Protein AF-A0A812WHN7-F1 (afdb_monomer_lite)

InterPro domains:
  IPR002048 EF-hand domain [PF13499] (47-106)
  IPR002048 EF-hand domain [PS50222] (44-79)
  IPR002048 EF-hand domain [SM00054] (48-76)
  IPR011992 EF-hand domain pair [SSF47473] (5-106)
  IPR018247 EF-Hand 1, calcium-binding site [PS00018] (57-69)

Structure (mmCIF, N/CA/C/O backbone):
data_AF-A0A812WHN7-F1
#
_entry.id   AF-A0A812WHN7-F1
#
loop_
_atom_site.group_PDB
_atom_site.id
_atom_site.type_symbol
_atom_site.label_atom_id
_atom_site.label_alt_id
_atom_site.label_comp_id
_atom_site.label_asym_id
_atom_site.label_entity_id
_atom_site.label_seq_id
_atom_site.pdbx_PDB_ins_code
_atom_site.Cartn_x
_atom_site.Cartn_y
_atom_site.Cartn_z
_atom_site.occupancy
_atom_site.B_iso_or_equiv
_atom_site.auth_seq_id
_atom_site.auth_comp_id
_atom_site.auth_asym_id
_atom_site.auth_atom_id
_atom_site.pdbx_PDB_model_num
ATOM 1 N N . ASP A 1 1 ? 41.153 -0.478 -30.796 1.00 47.84 1 ASP A N 1
ATOM 2 C CA . ASP A 1 1 ? 39.717 -0.783 -30.908 1.00 47.84 1 ASP A CA 1
ATOM 3 C C . ASP A 1 1 ? 39.447 -2.124 -30.261 1.00 47.84 1 ASP A C 1
ATOM 5 O O . ASP A 1 1 ? 40.128 -3.086 -30.588 1.00 47.84 1 ASP A O 1
ATOM 9 N N . ILE A 1 2 ? 38.581 -2.162 -29.247 1.00 57.62 2 ILE A N 1
ATOM 10 C CA . ILE A 1 2 ? 38.176 -3.418 -28.604 1.00 57.62 2 ILE A CA 1
ATOM 11 C C . ILE A 1 2 ? 36.965 -3.913 -29.395 1.00 57.62 2 ILE A C 1
ATOM 13 O O . ILE A 1 2 ? 35.898 -3.306 -29.317 1.00 57.62 2 ILE A O 1
ATOM 17 N N . GLU A 1 3 ? 37.153 -4.955 -30.202 1.00 59.84 3 GLU A N 1
ATOM 18 C CA . GLU A 1 3 ? 36.057 -5.640 -30.886 1.00 59.84 3 GLU A CA 1
ATOM 19 C C . GLU A 1 3 ? 35.290 -6.474 -29.854 1.00 59.84 3 GLU A C 1
ATOM 21 O O . GLU A 1 3 ? 35.816 -7.438 -29.303 1.00 59.84 3 GLU A O 1
ATOM 26 N N . LEU A 1 4 ? 34.059 -6.056 -29.553 1.00 59.72 4 LEU A N 1
ATOM 27 C CA . LEU A 1 4 ? 33.122 -6.834 -28.745 1.00 59.72 4 LEU A CA 1
ATOM 28 C C . LEU A 1 4 ? 32.732 -8.083 -29.532 1.00 59.72 4 LEU A C 1
ATOM 30 O O . LEU A 1 4 ? 32.162 -7.979 -30.619 1.00 59.72 4 LEU A O 1
ATOM 34 N N . THR A 1 5 ? 33.041 -9.251 -28.981 1.00 74.06 5 THR A N 1
ATOM 35 C CA . THR A 1 5 ? 32.639 -10.524 -29.579 1.00 74.06 5 THR A CA 1
ATOM 36 C C . THR A 1 5 ? 31.140 -10.762 -29.375 1.00 74.06 5 THR A C 1
ATOM 38 O O . THR A 1 5 ? 30.519 -10.183 -28.479 1.00 74.06 5 THR A O 1
ATOM 41 N N . GLU A 1 6 ? 30.527 -11.614 -30.201 1.00 65.25 6 GLU A N 1
ATOM 42 C CA . GLU A 1 6 ? 29.107 -11.974 -30.049 1.00 65.25 6 GLU A CA 1
ATOM 43 C C . GLU A 1 6 ? 28.817 -12.562 -28.655 1.00 65.25 6 GLU A C 1
ATOM 45 O O . GLU A 1 6 ? 27.780 -12.264 -28.063 1.00 65.25 6 GLU A O 1
ATOM 50 N N . ASP A 1 7 ? 29.774 -13.294 -28.080 1.00 67.81 7 ASP A N 1
ATOM 51 C CA . ASP A 1 7 ? 29.689 -13.848 -26.726 1.00 67.81 7 ASP A CA 1
ATOM 52 C C . ASP A 1 7 ? 29.746 -12.766 -25.636 1.00 67.81 7 ASP A C 1
ATOM 54 O O . ASP A 1 7 ? 29.023 -12.856 -24.635 1.00 67.81 7 ASP A O 1
ATOM 58 N N . ASP A 1 8 ? 30.535 -11.705 -25.838 1.00 70.06 8 ASP A N 1
ATOM 59 C CA . ASP A 1 8 ? 30.548 -10.541 -24.947 1.00 70.06 8 ASP A CA 1
ATOM 60 C C . ASP A 1 8 ? 29.226 -9.767 -25.030 1.00 70.06 8 ASP A C 1
ATOM 62 O O . ASP A 1 8 ? 28.707 -9.311 -24.009 1.00 70.06 8 ASP A O 1
ATOM 66 N N . PHE A 1 9 ? 28.638 -9.658 -26.227 1.00 64.12 9 PHE A N 1
ATOM 67 C CA . PHE A 1 9 ? 27.341 -9.013 -26.432 1.00 64.12 9 PHE A CA 1
ATOM 68 C C . PHE A 1 9 ? 26.196 -9.815 -25.807 1.00 64.12 9 PHE A C 1
ATOM 70 O O . PHE A 1 9 ? 25.343 -9.235 -25.139 1.00 64.12 9 PHE A O 1
ATOM 77 N N . VAL A 1 10 ? 26.185 -11.140 -25.965 1.00 64.25 10 VAL A N 1
ATOM 78 C CA . VAL A 1 10 ? 25.175 -12.023 -25.364 1.00 64.25 10 VAL A CA 1
ATOM 79 C C . VAL A 1 10 ? 25.325 -12.065 -23.847 1.00 64.25 10 VAL A C 1
ATOM 81 O O . VAL A 1 10 ? 24.325 -11.993 -23.135 1.00 64.25 10 VAL A O 1
ATOM 84 N N . SER A 1 11 ? 26.553 -12.102 -23.326 1.00 64.94 11 SER A N 1
ATOM 85 C CA . SER A 1 11 ? 26.800 -12.022 -21.882 1.00 64.94 11 SER A CA 1
ATOM 86 C C . SER A 1 11 ? 26.389 -10.667 -21.314 1.00 64.94 11 SER A C 1
ATOM 88 O O . SER A 1 11 ? 25.788 -10.612 -20.245 1.00 64.94 11 SER A O 1
ATOM 90 N N . TRP A 1 12 ? 26.635 -9.574 -22.037 1.00 64.94 12 TRP A N 1
ATOM 91 C CA . TRP A 1 12 ? 26.154 -8.240 -21.683 1.00 64.94 12 TRP A CA 1
ATOM 92 C C . TRP A 1 12 ? 24.625 -8.142 -21.738 1.00 64.94 12 TRP A C 1
ATOM 94 O O . TRP A 1 12 ? 24.018 -7.636 -20.798 1.00 64.94 12 TRP A O 1
ATOM 104 N N . TYR A 1 13 ? 23.993 -8.662 -22.791 1.00 58.25 13 TYR A N 1
ATOM 105 C CA . TYR A 1 13 ? 22.542 -8.665 -22.983 1.00 58.25 13 TYR A CA 1
ATOM 106 C C . TYR A 1 13 ? 21.847 -9.495 -21.900 1.00 58.25 13 TYR A C 1
ATOM 108 O O . TYR A 1 13 ? 20.909 -9.015 -21.266 1.00 58.25 13 TYR A O 1
ATOM 116 N N . ASN A 1 14 ? 22.378 -10.679 -21.592 1.00 58.03 14 ASN A N 1
ATOM 117 C CA . ASN A 1 14 ? 21.896 -11.526 -20.507 1.00 58.03 14 ASN A CA 1
ATOM 118 C C . ASN A 1 14 ? 22.182 -10.918 -19.125 1.00 58.03 14 ASN A C 1
ATOM 120 O O . ASN A 1 14 ? 21.336 -11.018 -18.252 1.00 58.03 14 ASN A O 1
ATOM 124 N N . ASN A 1 15 ? 23.298 -10.221 -18.893 1.00 60.94 15 ASN A N 1
ATOM 125 C CA . ASN A 1 15 ? 23.496 -9.498 -17.623 1.00 60.94 15 ASN A CA 1
ATOM 126 C C . ASN A 1 15 ? 22.590 -8.262 -17.495 1.00 60.94 15 ASN A C 1
ATOM 128 O O . ASN A 1 15 ? 22.225 -7.877 -16.386 1.00 60.94 15 ASN A O 1
ATOM 132 N N . LYS A 1 16 ? 22.227 -7.620 -18.612 1.00 56.34 16 LYS A N 1
ATOM 133 C CA . LYS A 1 16 ? 21.375 -6.422 -18.637 1.00 56.34 16 LYS A CA 1
ATOM 134 C C . LYS A 1 16 ? 19.886 -6.740 -18.542 1.00 56.34 16 LYS A C 1
ATOM 136 O O . LYS A 1 16 ? 19.166 -5.970 -17.918 1.00 56.34 16 LYS A O 1
ATOM 141 N N . GLN A 1 17 ? 19.423 -7.847 -19.124 1.00 44.38 17 GLN A N 1
ATOM 142 C CA . GLN A 1 17 ? 18.007 -8.240 -19.107 1.00 44.38 17 GLN A CA 1
ATOM 143 C C . GLN A 1 17 ? 17.486 -8.659 -17.726 1.00 44.38 17 GLN A C 1
ATOM 145 O O . GLN A 1 17 ? 16.277 -8.672 -17.516 1.00 44.38 17 GLN A O 1
ATOM 150 N N . TRP A 1 18 ? 18.378 -8.972 -16.784 1.00 52.81 18 TRP A N 1
ATOM 151 C CA . TRP A 1 18 ? 18.027 -9.461 -15.447 1.00 52.81 18 TRP A CA 1
ATOM 152 C C . TRP A 1 18 ? 18.168 -8.390 -14.366 1.00 52.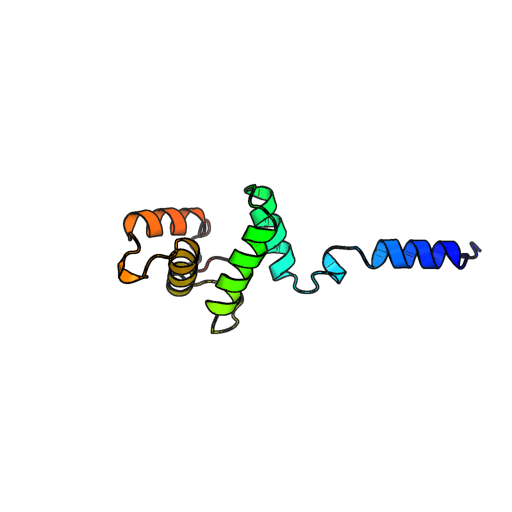81 18 TRP A C 1
ATOM 154 O O . TRP A 1 18 ? 18.116 -8.704 -13.175 1.00 52.81 18 TRP A O 1
ATOM 164 N N . SER A 1 19 ? 18.354 -7.120 -14.741 1.00 56.81 19 SER A N 1
ATOM 165 C CA . SER A 1 19 ? 18.217 -6.064 -13.750 1.00 56.81 19 SER A CA 1
ATOM 166 C C . SER A 1 19 ? 16.750 -5.996 -13.320 1.00 56.81 19 SER A C 1
ATOM 168 O O . SER A 1 19 ? 15.830 -6.054 -14.137 1.00 56.81 19 SER A O 1
ATOM 170 N N . GLU A 1 20 ? 16.529 -5.873 -12.012 1.00 52.75 20 GLU A N 1
ATOM 171 C CA . GLU A 1 20 ? 15.212 -5.657 -11.400 1.00 52.75 20 GLU A CA 1
ATOM 172 C C . GLU A 1 20 ? 14.428 -4.536 -12.117 1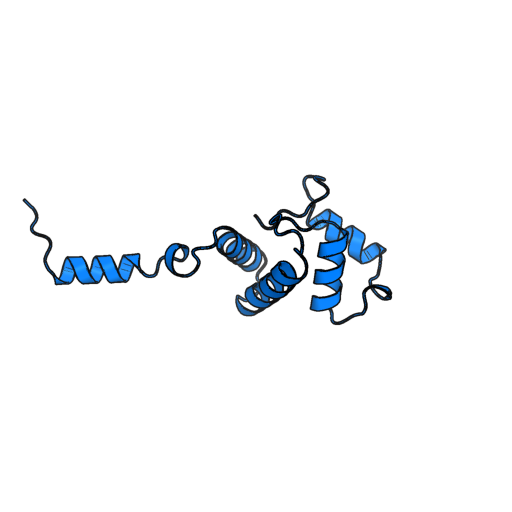.00 52.75 20 GLU A C 1
ATOM 174 O O . GLU A 1 20 ? 13.209 -4.573 -12.173 1.00 52.75 20 GLU A O 1
ATOM 179 N N . GLU A 1 21 ? 15.124 -3.585 -12.745 1.00 50.78 21 GLU A N 1
ATOM 180 C CA . GLU A 1 21 ? 14.550 -2.496 -13.541 1.00 50.78 21 GLU A CA 1
ATOM 181 C C . GLU A 1 21 ? 13.915 -2.918 -14.873 1.00 50.78 21 GLU A C 1
ATOM 183 O O . GLU A 1 21 ? 13.012 -2.229 -15.337 1.00 50.78 21 GLU A O 1
ATOM 188 N N . ILE A 1 22 ? 14.356 -4.019 -15.492 1.00 58.22 22 ILE A N 1
ATOM 189 C CA . ILE A 1 22 ? 13.746 -4.549 -16.724 1.00 58.22 22 ILE A CA 1
ATOM 190 C C . ILE A 1 22 ? 12.616 -5.533 -16.402 1.00 58.22 22 ILE A C 1
ATOM 192 O O . ILE A 1 22 ? 11.583 -5.511 -17.068 1.00 58.22 22 ILE A O 1
ATOM 196 N N . MET A 1 23 ? 12.779 -6.372 -15.373 1.00 62.06 23 MET A N 1
ATOM 197 C CA . MET A 1 23 ? 11.722 -7.296 -14.930 1.00 62.06 23 MET A CA 1
ATOM 198 C C . MET A 1 23 ? 10.566 -6.585 -14.222 1.00 62.06 23 MET A C 1
ATOM 200 O O . MET A 1 23 ? 9.429 -7.043 -14.292 1.00 62.06 23 MET A O 1
ATOM 204 N N . VAL A 1 24 ? 10.861 -5.474 -13.550 1.00 66.06 24 VAL A N 1
ATOM 205 C CA . VAL A 1 24 ? 9.900 -4.661 -12.809 1.00 66.06 24 VAL A CA 1
ATOM 206 C C . VAL A 1 24 ? 9.993 -3.228 -13.346 1.00 66.06 24 VAL A C 1
ATOM 208 O O . VAL A 1 24 ? 10.624 -2.365 -12.728 1.00 66.06 24 VAL A O 1
ATOM 211 N N . PRO A 1 25 ? 9.426 -2.963 -14.540 1.00 64.56 25 PRO A N 1
ATOM 212 C CA . PRO A 1 25 ? 9.529 -1.652 -15.181 1.00 64.56 25 PRO A CA 1
ATOM 213 C C . PRO A 1 25 ? 8.906 -0.563 -14.310 1.00 64.56 25 PRO A C 1
ATOM 215 O O . PRO A 1 25 ? 9.437 0.546 -14.238 1.00 64.56 25 PRO A O 1
ATOM 218 N N . ASP A 1 26 ? 7.851 -0.923 -13.582 1.00 65.81 26 ASP A N 1
ATOM 219 C CA . ASP A 1 26 ? 7.188 -0.089 -12.597 1.00 65.81 26 ASP A CA 1
ATOM 220 C C . ASP A 1 26 ? 8.158 0.309 -11.456 1.00 65.81 26 ASP A C 1
ATOM 222 O O . ASP A 1 26 ? 8.566 -0.533 -10.644 1.00 65.81 26 ASP A O 1
ATOM 226 N N . PRO A 1 27 ? 8.572 1.589 -11.380 1.00 67.38 27 PRO A N 1
ATOM 227 C CA . PRO A 1 27 ? 9.437 2.080 -10.312 1.00 67.38 27 PRO A CA 1
ATOM 228 C C . PRO A 1 27 ? 8.803 1.926 -8.926 1.00 67.38 27 PRO A C 1
ATOM 230 O O . PRO A 1 27 ? 9.534 1.814 -7.942 1.00 67.38 27 PRO A O 1
ATOM 233 N N . GLN A 1 28 ? 7.472 1.908 -8.855 1.00 65.81 28 GLN A N 1
ATOM 234 C CA . GLN A 1 28 ? 6.702 1.805 -7.621 1.00 65.81 28 GLN A CA 1
ATOM 235 C C . GLN A 1 28 ? 6.796 0.388 -7.054 1.00 65.81 28 GLN A C 1
ATOM 237 O O . GLN A 1 28 ? 7.176 0.185 -5.901 1.00 65.81 28 GLN A O 1
ATOM 242 N N . GLU A 1 29 ? 6.610 -0.620 -7.908 1.00 68.94 29 GLU A N 1
ATOM 243 C CA . GLU A 1 29 ? 6.786 -2.022 -7.529 1.00 68.94 29 GLU A CA 1
ATOM 244 C C . GLU A 1 29 ? 8.221 -2.330 -7.067 1.00 68.94 29 GLU A C 1
ATOM 246 O O . GLU A 1 29 ? 8.422 -3.112 -6.134 1.00 68.94 29 GLU A O 1
ATOM 251 N N . ARG A 1 30 ? 9.235 -1.683 -7.656 1.00 72.44 30 ARG A N 1
ATOM 252 C CA . ARG A 1 30 ? 10.629 -1.815 -7.196 1.00 72.44 30 ARG A CA 1
ATOM 253 C C . ARG A 1 30 ? 10.835 -1.285 -5.781 1.00 72.44 30 ARG A C 1
ATOM 255 O O . ARG A 1 30 ? 11.574 -1.889 -5.003 1.00 72.44 30 ARG A O 1
ATOM 262 N N . LYS A 1 31 ? 10.206 -0.164 -5.435 1.00 67.88 31 LYS A N 1
ATOM 263 C CA . LYS A 1 31 ? 10.314 0.427 -4.096 1.00 67.88 31 LYS A CA 1
ATOM 264 C C . LYS A 1 31 ? 9.559 -0.390 -3.057 1.00 67.88 31 LYS A C 1
ATOM 266 O O . LYS A 1 31 ? 10.148 -0.718 -2.031 1.00 67.88 31 LYS A O 1
ATOM 271 N N . LEU A 1 32 ? 8.363 -0.866 -3.389 1.00 68.00 32 LEU A N 1
ATOM 272 C CA . LEU A 1 32 ? 7.607 -1.792 -2.550 1.00 68.00 32 LEU A CA 1
ATOM 273 C C . LEU A 1 32 ? 8.393 -3.085 -2.269 1.00 68.00 32 LEU A C 1
ATOM 275 O O . LEU A 1 32 ? 8.520 -3.513 -1.122 1.00 68.00 32 LEU A O 1
ATOM 279 N N . ARG A 1 33 ? 9.014 -3.678 -3.301 1.00 68.88 33 ARG A N 1
ATOM 280 C CA . ARG A 1 33 ? 9.906 -4.845 -3.153 1.00 68.88 33 ARG A CA 1
ATOM 281 C C . ARG A 1 33 ? 11.073 -4.557 -2.208 1.00 68.88 33 ARG A C 1
ATOM 283 O O . ARG A 1 33 ? 11.420 -5.416 -1.395 1.00 68.88 33 ARG A O 1
ATOM 290 N N . ARG A 1 34 ? 11.663 -3.359 -2.272 1.00 71.56 34 ARG A N 1
ATOM 291 C CA . ARG A 1 34 ? 12.744 -2.936 -1.365 1.00 71.56 34 ARG A CA 1
ATOM 292 C C . ARG A 1 34 ? 12.255 -2.727 0.063 1.00 71.56 34 ARG A C 1
ATOM 294 O O . ARG A 1 34 ? 12.890 -3.262 0.967 1.00 71.56 34 ARG A O 1
ATOM 301 N N . PHE A 1 35 ? 11.145 -2.020 0.259 1.00 67.56 35 PHE A N 1
ATOM 302 C CA . PHE A 1 35 ? 10.538 -1.778 1.568 1.00 67.56 35 PHE A CA 1
ATOM 303 C C . PHE A 1 35 ? 10.218 -3.097 2.271 1.00 67.56 35 PHE A C 1
ATOM 305 O O . PHE A 1 35 ? 10.695 -3.375 3.370 1.00 67.56 35 PHE A O 1
ATOM 312 N N . CYS A 1 36 ? 9.514 -3.989 1.582 1.00 65.12 36 CYS A N 1
ATOM 313 C CA . CYS A 1 36 ? 9.165 -5.281 2.140 1.00 65.12 36 CYS A CA 1
ATOM 314 C C . CYS A 1 36 ? 10.393 -6.149 2.443 1.00 65.12 36 CYS A C 1
ATOM 316 O O . CYS A 1 36 ? 10.437 -6.805 3.481 1.00 65.12 36 CYS A O 1
ATOM 318 N N . LYS A 1 37 ? 11.423 -6.118 1.586 1.00 66.06 37 LYS A N 1
ATOM 319 C CA . LYS A 1 37 ? 12.690 -6.817 1.838 1.00 66.06 37 LYS A CA 1
ATOM 320 C C . LYS A 1 37 ? 13.429 -6.256 3.057 1.00 66.06 37 LYS A C 1
ATOM 322 O O . LYS A 1 37 ? 14.011 -7.036 3.805 1.00 66.06 37 LYS A O 1
ATOM 327 N N . GLN A 1 38 ? 13.406 -4.938 3.266 1.00 65.88 38 GLN A N 1
ATOM 328 C CA . GLN A 1 38 ? 14.002 -4.289 4.441 1.00 65.88 38 GLN A CA 1
ATOM 329 C C . GLN A 1 38 ? 13.279 -4.670 5.737 1.00 65.88 38 GLN A C 1
ATOM 331 O O . GLN A 1 38 ? 13.932 -4.907 6.747 1.00 65.88 38 GLN A O 1
ATOM 336 N N . GLN A 1 39 ? 11.955 -4.805 5.682 1.00 59.00 39 GLN A N 1
ATOM 337 C CA . GLN A 1 39 ? 11.120 -5.209 6.815 1.00 59.00 39 GLN A CA 1
ATOM 338 C C . GLN A 1 39 ? 11.050 -6.742 7.010 1.00 59.00 39 GLN A C 1
ATOM 340 O O . GLN A 1 39 ? 10.397 -7.230 7.928 1.00 59.00 39 GLN A O 1
ATOM 345 N N . GLY A 1 40 ? 11.734 -7.528 6.166 1.00 59.50 40 GLY A N 1
ATOM 346 C CA . GLY A 1 40 ? 11.804 -8.991 6.279 1.00 59.50 40 GLY A CA 1
ATOM 347 C C . GLY A 1 40 ? 10.585 -9.752 5.739 1.00 59.50 40 GLY A C 1
ATOM 348 O O . GLY A 1 40 ? 10.476 -10.960 5.957 1.00 59.50 40 GLY A O 1
ATOM 349 N N . PHE A 1 41 ? 9.688 -9.084 5.011 1.00 62.16 41 PHE A N 1
ATOM 350 C CA . PHE A 1 41 ? 8.572 -9.725 4.316 1.00 62.16 41 PHE A CA 1
ATOM 351 C C . PHE A 1 41 ? 9.065 -10.538 3.112 1.00 62.16 41 PHE A C 1
ATOM 353 O O . PHE A 1 41 ? 10.040 -10.184 2.439 1.00 62.16 41 PHE A O 1
ATOM 360 N N . LYS A 1 42 ? 8.384 -11.648 2.805 1.00 61.56 42 LYS A N 1
ATOM 361 C CA . LYS A 1 42 ? 8.717 -12.461 1.627 1.00 61.56 42 LYS A CA 1
ATOM 362 C C . LYS A 1 42 ? 8.212 -11.766 0.367 1.00 61.56 42 LYS A C 1
ATOM 364 O O . LYS A 1 42 ? 7.172 -11.123 0.395 1.00 61.56 42 LYS A O 1
ATOM 369 N N . ILE A 1 43 ? 8.875 -11.985 -0.771 1.00 56.81 43 ILE A N 1
ATOM 370 C CA . ILE A 1 43 ? 8.426 -11.493 -2.092 1.00 56.81 43 ILE A CA 1
ATOM 371 C C . ILE A 1 43 ? 6.958 -11.848 -2.394 1.00 56.81 43 ILE A C 1
ATOM 373 O O . ILE A 1 43 ? 6.241 -11.050 -2.984 1.00 56.81 43 ILE A O 1
ATOM 377 N N . THR A 1 44 ? 6.478 -13.001 -1.927 1.00 58.97 44 THR A N 1
ATOM 378 C CA . THR A 1 44 ? 5.069 -13.404 -2.063 1.00 58.97 44 THR A CA 1
ATOM 379 C C . THR A 1 44 ? 4.106 -12.514 -1.280 1.00 58.97 44 THR A C 1
ATOM 381 O O . THR A 1 44 ? 2.958 -12.340 -1.682 1.00 58.97 44 THR A O 1
ATOM 384 N N . ASP A 1 45 ? 4.560 -11.960 -0.157 1.00 63.72 45 ASP A N 1
ATOM 385 C CA . ASP A 1 45 ? 3.790 -11.006 0.636 1.00 63.72 45 ASP A CA 1
ATOM 386 C C . ASP A 1 45 ? 3.808 -9.636 -0.049 1.00 63.72 45 ASP A C 1
ATOM 388 O O . ASP A 1 45 ? 2.795 -8.952 -0.055 1.00 63.72 45 ASP A O 1
ATOM 392 N N . VAL A 1 46 ? 4.901 -9.292 -0.740 1.00 65.31 46 VAL A N 1
ATOM 393 C CA . VAL A 1 46 ? 5.004 -8.079 -1.571 1.00 65.31 46 VAL A CA 1
ATOM 394 C C . VAL A 1 46 ? 4.006 -8.090 -2.710 1.00 65.31 46 VAL A C 1
ATOM 396 O O . VAL A 1 46 ? 3.303 -7.112 -2.904 1.00 65.31 46 VAL A O 1
ATOM 399 N N . GLU A 1 47 ? 3.901 -9.192 -3.450 1.00 69.00 47 GLU A N 1
ATOM 400 C CA . GLU A 1 47 ? 2.924 -9.305 -4.538 1.00 69.00 47 GLU A CA 1
ATOM 401 C C . GLU A 1 47 ? 1.486 -9.239 -4.014 1.00 69.00 47 GLU A C 1
ATOM 403 O O . GLU A 1 47 ? 0.613 -8.670 -4.665 1.00 69.00 47 GLU A O 1
ATOM 408 N N . ARG A 1 48 ? 1.235 -9.766 -2.809 1.00 69.50 48 ARG A N 1
ATOM 409 C CA . ARG A 1 48 ? -0.067 -9.648 -2.138 1.00 69.50 48 ARG A CA 1
ATOM 410 C C . ARG A 1 48 ? -0.366 -8.220 -1.704 1.00 69.50 48 ARG A C 1
ATOM 412 O O . ARG A 1 48 ? -1.485 -7.762 -1.917 1.00 69.50 48 ARG A O 1
ATOM 419 N N . VAL A 1 49 ? 0.615 -7.530 -1.128 1.00 68.69 49 VAL A N 1
ATOM 420 C CA . VAL A 1 49 ? 0.505 -6.121 -0.739 1.00 68.69 49 VAL A CA 1
ATOM 421 C C . VAL A 1 49 ? 0.324 -5.255 -1.981 1.00 68.69 49 VAL A C 1
ATOM 423 O O . VAL A 1 49 ? -0.588 -4.441 -1.993 1.00 68.69 49 VAL A O 1
ATOM 426 N N . LYS A 1 50 ? 1.074 -5.503 -3.062 1.00 72.00 50 LYS A N 1
ATOM 427 C CA . LYS A 1 50 ? 0.918 -4.807 -4.345 1.00 72.00 50 LYS A CA 1
ATOM 428 C C . LYS A 1 50 ? -0.466 -5.032 -4.941 1.00 72.00 50 LYS A C 1
ATOM 430 O O . LYS A 1 50 ? -1.151 -4.089 -5.289 1.00 72.00 50 LYS A O 1
ATOM 435 N N . ALA A 1 51 ? -0.931 -6.277 -5.005 1.00 75.00 51 ALA A N 1
ATOM 436 C CA . ALA A 1 51 ? -2.253 -6.5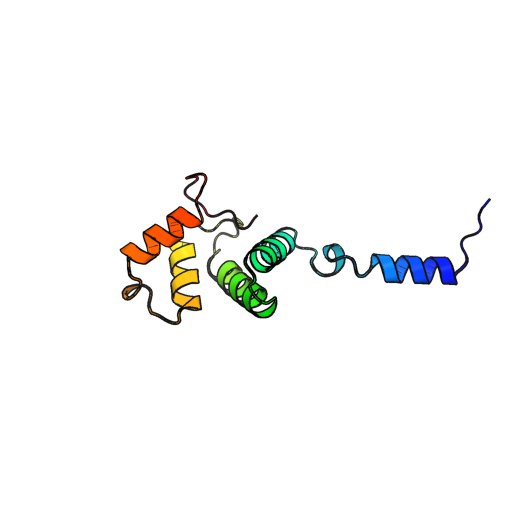79 -5.547 1.00 75.00 51 ALA A CA 1
ATOM 437 C C . ALA A 1 51 ? -3.398 -6.024 -4.682 1.00 75.00 51 ALA A C 1
ATOM 439 O O . ALA A 1 51 ? -4.504 -5.810 -5.185 1.00 75.00 51 ALA A O 1
ATOM 440 N N . ALA A 1 52 ? -3.172 -5.848 -3.376 1.00 74.56 52 ALA A N 1
ATOM 441 C CA . ALA A 1 52 ? -4.102 -5.159 -2.492 1.00 74.56 52 ALA A CA 1
ATOM 442 C C . ALA A 1 52 ? -4.053 -3.641 -2.714 1.00 74.56 52 ALA A C 1
ATOM 444 O O . ALA A 1 52 ? -5.117 -3.034 -2.787 1.00 74.56 52 ALA A O 1
ATOM 445 N N . PHE A 1 53 ? -2.854 -3.079 -2.893 1.00 73.38 53 PHE A N 1
ATOM 446 C CA . PHE A 1 53 ? -2.593 -1.680 -3.226 1.00 73.38 53 PHE A CA 1
ATOM 447 C C . PHE A 1 53 ? -3.234 -1.295 -4.560 1.00 73.38 53 PHE A C 1
ATOM 449 O O . PHE A 1 53 ? -4.139 -0.478 -4.556 1.00 73.38 53 PHE A O 1
ATOM 456 N N . ASP A 1 54 ? -2.907 -1.979 -5.660 1.00 74.06 54 ASP A N 1
ATOM 457 C CA . ASP A 1 54 ? -3.457 -1.730 -7.006 1.00 74.06 54 ASP A CA 1
ATOM 458 C C . ASP A 1 54 ? -4.995 -1.853 -7.051 1.00 74.06 54 ASP A C 1
ATOM 460 O O . ASP A 1 54 ? -5.657 -1.358 -7.959 1.00 74.06 54 ASP A O 1
ATOM 464 N N . LYS A 1 55 ? -5.594 -2.579 -6.096 1.00 75.25 55 LYS A N 1
ATOM 465 C CA . LYS A 1 55 ? -7.055 -2.676 -5.945 1.00 75.25 55 LYS A CA 1
ATOM 466 C C . LYS A 1 55 ? -7.660 -1.566 -5.093 1.00 75.25 55 LYS A C 1
ATOM 468 O O . LYS A 1 55 ? -8.869 -1.342 -5.205 1.00 75.25 55 LYS A O 1
ATOM 473 N N . ALA A 1 56 ? -6.882 -1.009 -4.176 1.00 72.81 56 ALA A N 1
ATOM 474 C CA . ALA A 1 56 ? -7.310 0.020 -3.246 1.00 72.81 56 ALA A CA 1
ATOM 475 C C . ALA A 1 56 ? -7.104 1.417 -3.838 1.00 72.81 56 ALA A C 1
ATOM 477 O O . ALA A 1 56 ? -8.043 2.198 -3.740 1.00 72.81 56 ALA A O 1
ATOM 478 N N . ASP A 1 57 ? -5.970 1.648 -4.511 1.00 71.31 57 ASP A N 1
ATOM 479 C CA . ASP A 1 57 ? -5.630 2.841 -5.296 1.00 71.31 57 ASP A CA 1
ATOM 480 C C . ASP A 1 57 ? -6.539 2.921 -6.533 1.00 71.31 57 ASP A C 1
ATOM 482 O O . ASP A 1 57 ? -6.236 2.441 -7.630 1.00 71.31 57 ASP A O 1
ATOM 486 N N . LYS A 1 58 ? -7.753 3.431 -6.319 1.00 68.00 58 LYS A N 1
ATOM 487 C CA . LYS A 1 58 ? -8.780 3.525 -7.368 1.00 68.00 58 LYS A CA 1
ATOM 488 C C . LYS A 1 58 ? -8.595 4.751 -8.238 1.00 68.00 58 LYS A C 1
ATOM 490 O O . LYS A 1 58 ? -9.130 4.777 -9.350 1.00 68.00 58 LYS A O 1
ATOM 495 N N . ASP A 1 59 ? -7.931 5.769 -7.710 1.00 68.88 59 ASP A N 1
ATOM 496 C CA . ASP A 1 59 ? -7.665 7.004 -8.429 1.00 68.88 59 ASP A CA 1
ATOM 497 C C . ASP A 1 59 ? -6.357 6.941 -9.233 1.00 68.88 59 ASP A C 1
ATOM 499 O O . ASP A 1 59 ? -6.154 7.773 -10.122 1.00 68.88 59 ASP A O 1
ATOM 503 N N . GLY A 1 60 ? -5.542 5.901 -9.016 1.00 68.38 60 GLY A N 1
ATOM 504 C CA . GLY A 1 60 ? -4.264 5.700 -9.688 1.00 68.38 60 GLY A CA 1
ATOM 505 C C . GLY A 1 60 ? -3.261 6.779 -9.299 1.00 68.38 60 GLY A C 1
ATOM 506 O O . GLY A 1 60 ? -2.391 7.125 -10.106 1.00 68.38 60 GLY A O 1
ATOM 507 N N . SER A 1 61 ? -3.430 7.372 -8.116 1.00 69.88 61 SER A N 1
ATOM 508 C CA . SER A 1 61 ? -2.564 8.433 -7.616 1.00 69.88 61 SER A CA 1
ATOM 509 C C . SER A 1 61 ? -1.165 7.911 -7.309 1.00 69.88 61 SER A C 1
ATOM 511 O O . SER A 1 61 ? -0.207 8.688 -7.347 1.00 69.88 61 SER A O 1
ATOM 513 N N . GLY A 1 62 ? -1.027 6.605 -7.055 1.00 70.69 62 GLY A N 1
ATOM 514 C CA . GLY A 1 62 ? 0.214 6.003 -6.590 1.00 70.69 62 GLY A CA 1
ATOM 515 C C . GLY A 1 62 ? 0.481 6.246 -5.105 1.00 70.69 62 GLY A C 1
ATOM 516 O O . GLY A 1 62 ? 1.568 5.911 -4.640 1.00 70.69 62 GLY A O 1
ATOM 517 N N . TYR A 1 63 ? -0.494 6.791 -4.374 1.00 75.25 63 TYR A N 1
ATOM 518 C CA . TYR A 1 63 ? -0.466 7.001 -2.931 1.00 75.25 63 TYR A CA 1
ATOM 519 C C . TYR A 1 63 ? -1.630 6.240 -2.298 1.00 75.25 63 TYR A C 1
ATOM 521 O O . TYR A 1 63 ? -2.672 6.098 -2.923 1.00 75.25 63 TYR A O 1
ATOM 529 N N . LEU A 1 64 ? -1.472 5.762 -1.059 1.00 78.69 64 LEU A N 1
ATOM 530 C CA . LEU A 1 64 ? -2.632 5.317 -0.283 1.00 78.69 64 LEU A CA 1
ATOM 531 C C . LEU A 1 64 ? -3.050 6.415 0.668 1.00 78.69 64 LEU A C 1
ATOM 533 O O . LEU A 1 64 ? -2.314 6.752 1.601 1.00 78.69 64 LEU A O 1
ATOM 537 N N . ASP A 1 65 ? -4.266 6.909 0.497 1.00 81.69 65 ASP A N 1
ATOM 538 C CA . ASP A 1 65 ? -4.890 7.676 1.559 1.00 81.69 65 ASP A CA 1
ATOM 539 C C . ASP A 1 65 ? -5.274 6.769 2.748 1.00 81.69 65 ASP A C 1
ATOM 541 O O . ASP A 1 65 ? -5.187 5.533 2.721 1.00 81.69 65 ASP A O 1
ATOM 545 N N . GLN A 1 66 ? -5.714 7.390 3.839 1.00 82.56 66 GLN A N 1
ATOM 546 C CA . GLN A 1 66 ? -6.099 6.663 5.044 1.00 82.56 66 GLN A CA 1
ATOM 547 C C . GLN A 1 66 ? -7.248 5.662 4.815 1.00 82.56 66 GLN A C 1
ATOM 549 O O . GLN A 1 66 ? -7.274 4.601 5.444 1.00 82.56 66 GLN A O 1
ATOM 554 N N . GLN A 1 67 ? -8.198 5.965 3.928 1.00 82.56 67 GLN A N 1
ATOM 555 C CA . GLN A 1 67 ? -9.325 5.078 3.630 1.00 82.56 67 GLN A CA 1
ATOM 556 C C . GLN A 1 67 ? -8.893 3.890 2.770 1.00 82.56 67 GLN A C 1
ATOM 558 O O . GLN A 1 67 ? -9.361 2.765 2.976 1.00 82.56 67 GLN A O 1
ATOM 563 N N . GLU A 1 68 ? -8.001 4.111 1.815 1.00 80.31 68 GLU A N 1
ATOM 564 C CA . GLU A 1 68 ? -7.464 3.072 0.948 1.00 80.31 68 GLU A CA 1
ATOM 565 C C . GLU A 1 68 ? -6.531 2.144 1.729 1.00 80.31 68 GLU A C 1
ATOM 567 O O . GLU A 1 68 ? -6.659 0.920 1.636 1.00 80.31 68 GLU A O 1
ATOM 572 N N . PHE A 1 69 ? -5.687 2.684 2.612 1.00 80.31 69 PHE A N 1
ATOM 573 C CA . PHE A 1 69 ? -4.872 1.872 3.517 1.00 80.31 69 PHE A CA 1
ATOM 574 C C . PHE A 1 69 ? -5.730 1.017 4.457 1.00 80.31 69 PHE A C 1
ATOM 576 O O . PHE A 1 69 ? -5.405 -0.145 4.709 1.00 80.31 69 PHE A O 1
ATOM 583 N N . GLN A 1 70 ? -6.877 1.525 4.920 1.00 82.81 70 GLN A N 1
ATOM 584 C CA . GLN A 1 70 ? -7.826 0.733 5.707 1.00 82.81 70 GLN A CA 1
ATOM 585 C C . GLN A 1 70 ? -8.414 -0.437 4.904 1.00 82.81 70 GLN A C 1
ATOM 587 O O . GLN A 1 70 ? -8.573 -1.535 5.448 1.00 82.81 70 GLN A O 1
ATOM 592 N N . GLN A 1 71 ? -8.693 -0.240 3.611 1.00 81.44 71 GLN A N 1
ATOM 593 C CA . GLN A 1 71 ? -9.144 -1.312 2.716 1.00 81.44 71 GLN A CA 1
ATOM 594 C C . GLN A 1 71 ? -8.052 -2.364 2.501 1.00 81.44 71 GLN A C 1
ATOM 596 O O . GLN A 1 71 ? -8.341 -3.561 2.561 1.00 81.44 71 GLN A O 1
ATOM 601 N N . VAL A 1 72 ? -6.804 -1.937 2.289 1.00 78.69 72 VAL A N 1
ATOM 602 C CA . VAL A 1 72 ? -5.647 -2.837 2.171 1.00 78.69 72 VAL A CA 1
ATOM 603 C C . VAL A 1 72 ? -5.468 -3.641 3.455 1.00 78.69 72 VAL A C 1
ATOM 605 O O . VAL A 1 72 ? -5.412 -4.868 3.403 1.00 78.69 72 VAL A O 1
ATOM 608 N N . TYR A 1 73 ? -5.460 -2.974 4.609 1.00 79.19 73 TYR A N 1
ATOM 609 C CA . TYR A 1 73 ? -5.296 -3.601 5.918 1.00 79.19 73 TYR A CA 1
ATOM 610 C C . TYR A 1 73 ? -6.381 -4.648 6.200 1.00 79.19 73 TYR A C 1
ATOM 612 O O . TYR A 1 73 ? -6.072 -5.800 6.501 1.00 79.19 73 TYR A O 1
ATOM 620 N N . SER A 1 74 ? -7.653 -4.282 6.013 1.00 81.88 74 SER A N 1
ATOM 621 C CA . SER A 1 74 ? -8.795 -5.198 6.130 1.00 81.88 74 SER A CA 1
ATOM 622 C C . SER A 1 74 ? -8.627 -6.430 5.234 1.00 81.88 74 SER A C 1
ATOM 624 O O . SER A 1 74 ? -8.864 -7.560 5.663 1.00 81.88 74 SER A O 1
ATOM 626 N N . LYS A 1 75 ? -8.151 -6.237 4.001 1.00 77.94 75 LYS A N 1
ATOM 627 C CA . LYS A 1 75 ? -7.965 -7.318 3.030 1.00 77.94 75 LYS A CA 1
ATOM 628 C C . LYS A 1 75 ? -6.799 -8.244 3.358 1.00 77.94 75 LYS A C 1
ATOM 630 O O . LYS A 1 75 ? -6.904 -9.441 3.099 1.00 77.94 75 LYS A O 1
ATOM 635 N N . LEU A 1 76 ? -5.713 -7.700 3.903 1.00 72.88 76 LEU A N 1
ATOM 636 C CA . LEU A 1 76 ? -4.539 -8.463 4.329 1.00 72.88 76 LEU A CA 1
ATOM 637 C C . LEU A 1 76 ? -4.837 -9.296 5.580 1.00 72.88 76 LEU A C 1
ATOM 639 O O . LEU A 1 76 ? -4.481 -10.471 5.624 1.00 72.88 76 LEU A O 1
ATOM 643 N N . GLU A 1 77 ? -5.542 -8.713 6.549 1.00 74.31 77 GLU A N 1
ATOM 644 C CA . GLU A 1 77 ? -5.985 -9.397 7.772 1.00 74.31 77 GLU A CA 1
ATOM 645 C C . GLU A 1 77 ? -7.180 -10.337 7.528 1.00 74.31 77 GLU A C 1
ATOM 647 O O . GLU A 1 77 ? -7.496 -11.184 8.363 1.00 74.31 77 GLU A O 1
ATOM 652 N N . GLY A 1 78 ? -7.859 -10.214 6.383 1.00 78.56 78 GLY A N 1
ATOM 653 C CA . GLY A 1 78 ? -9.050 -11.003 6.060 1.00 78.56 78 GLY A CA 1
ATOM 654 C C . GLY A 1 78 ? -10.256 -10.674 6.945 1.00 78.56 78 GLY A C 1
ATOM 655 O O . GLY A 1 78 ? -11.154 -11.503 7.091 1.00 78.56 78 GLY A O 1
ATOM 656 N N . ILE A 1 79 ? -10.272 -9.480 7.539 1.00 81.56 79 ILE A N 1
ATOM 657 C CA . ILE A 1 79 ? -11.349 -8.972 8.396 1.00 81.56 79 ILE A CA 1
ATOM 658 C C . ILE A 1 79 ? -12.181 -7.948 7.634 1.00 81.56 79 ILE A C 1
ATOM 660 O O . ILE A 1 79 ? -11.687 -7.299 6.719 1.00 81.56 79 ILE A O 1
ATOM 664 N N . ASP A 1 80 ? -13.441 -7.765 8.013 1.00 81.88 80 ASP A N 1
ATOM 665 C CA . ASP A 1 80 ? -14.264 -6.695 7.447 1.00 81.88 80 ASP A CA 1
ATOM 666 C C . ASP A 1 80 ? -13.778 -5.317 7.936 1.00 81.88 80 ASP A C 1
ATOM 668 O O . ASP A 1 80 ? -13.295 -5.191 9.063 1.00 81.88 80 ASP A O 1
ATOM 672 N N . ILE A 1 81 ? -13.935 -4.272 7.119 1.00 78.94 81 ILE A N 1
ATOM 673 C CA . ILE A 1 81 ? -13.554 -2.892 7.473 1.00 78.94 81 ILE A CA 1
ATOM 674 C C . ILE A 1 81 ? -14.240 -2.445 8.772 1.00 78.94 81 ILE A C 1
ATOM 676 O O . ILE A 1 81 ? -13.626 -1.764 9.589 1.00 78.94 81 ILE A O 1
ATOM 680 N N . SER A 1 82 ? -15.479 -2.887 9.013 1.00 80.62 82 SER A N 1
ATOM 681 C CA . SER A 1 82 ? -16.220 -2.611 10.254 1.00 80.62 82 SER A CA 1
ATOM 682 C C . SER A 1 82 ? -15.620 -3.262 11.507 1.00 80.62 82 SER A C 1
ATOM 684 O O . SER A 1 82 ? -15.928 -2.849 12.623 1.00 80.62 82 SER A O 1
ATOM 686 N N . GLN A 1 83 ? -14.771 -4.278 11.335 1.00 81.25 83 GLN A N 1
ATOM 687 C CA . GLN A 1 83 ? -14.086 -4.991 12.415 1.00 81.25 83 GLN A CA 1
ATOM 688 C C . GLN A 1 83 ? -12.645 -4.518 12.619 1.00 81.25 83 GLN A C 1
ATOM 690 O O . GLN A 1 83 ? -11.974 -4.976 13.549 1.00 81.25 83 GLN A O 1
ATOM 695 N N . VAL A 1 84 ? -12.160 -3.602 11.777 1.00 80.88 84 VAL A N 1
ATOM 696 C CA . VAL A 1 84 ? -10.841 -2.998 11.943 1.00 80.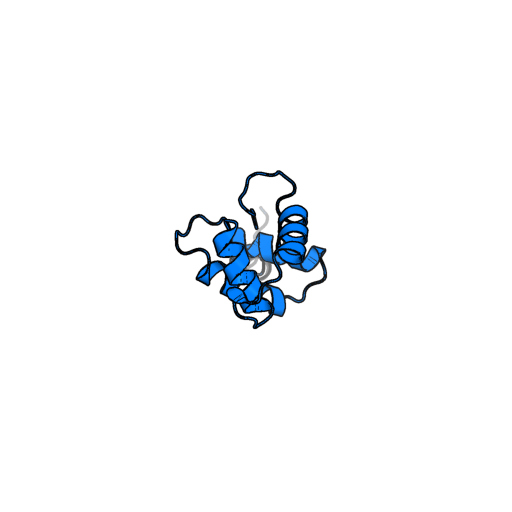88 84 VAL A CA 1
ATOM 697 C C . VAL A 1 84 ? -10.818 -2.237 13.265 1.00 80.88 84 VAL A C 1
ATOM 699 O O . VAL A 1 84 ? -11.616 -1.336 13.513 1.00 80.88 84 VAL A O 1
ATOM 702 N N . ASN A 1 85 ? -9.884 -2.604 14.140 1.00 84.62 85 ASN A N 1
ATOM 703 C CA . ASN A 1 85 ? -9.687 -1.893 15.393 1.00 84.62 85 ASN A CA 1
ATOM 704 C C . ASN A 1 85 ? -9.049 -0.528 15.104 1.00 84.62 85 ASN A C 1
ATOM 706 O O . ASN A 1 85 ? -7.866 -0.463 14.777 1.00 84.62 85 ASN A O 1
ATOM 710 N N . GLU A 1 86 ? -9.814 0.552 15.274 1.00 81.62 86 GLU A N 1
ATOM 711 C CA . GLU A 1 86 ? -9.349 1.924 15.026 1.00 81.62 86 GLU A CA 1
ATOM 712 C C . GLU A 1 86 ? -8.079 2.285 15.802 1.00 81.62 86 GLU A C 1
ATOM 714 O O . GLU A 1 86 ? -7.219 2.988 15.284 1.00 81.62 86 GLU A O 1
ATOM 719 N N . THR A 1 87 ? -7.920 1.806 17.039 1.00 81.56 87 THR A N 1
ATOM 720 C CA . THR A 1 87 ? -6.729 2.112 17.844 1.00 81.56 87 THR A CA 1
ATOM 721 C C . THR A 1 87 ? -5.483 1.461 17.254 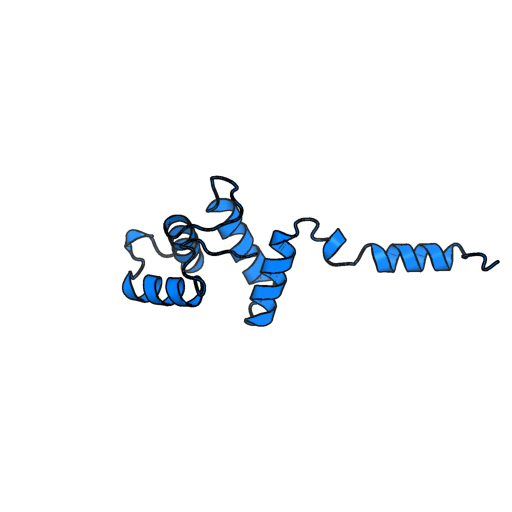1.00 81.56 87 THR A C 1
ATOM 723 O O . THR A 1 87 ? -4.462 2.126 17.106 1.00 81.56 87 THR A O 1
ATOM 726 N N . LYS A 1 88 ? -5.568 0.181 16.871 1.00 79.06 88 LYS A N 1
ATOM 727 C CA . LYS A 1 88 ? -4.464 -0.513 16.189 1.00 79.06 88 LYS A CA 1
ATOM 728 C C . LYS A 1 88 ? -4.186 0.097 14.821 1.00 79.06 88 LYS A C 1
ATOM 730 O O . LYS A 1 88 ? -3.030 0.296 14.475 1.00 79.06 88 LYS A O 1
ATOM 735 N N . PHE A 1 89 ? -5.242 0.423 14.082 1.00 82.19 89 PHE A N 1
ATOM 736 C CA . PHE A 1 89 ? -5.136 1.054 12.777 1.00 82.19 89 PHE A CA 1
ATOM 737 C C . PHE A 1 89 ? -4.442 2.414 12.859 1.00 82.19 89 PHE A C 1
ATOM 739 O O . PHE A 1 89 ? -3.555 2.673 12.063 1.00 82.19 89 PHE A O 1
ATOM 746 N N . ARG A 1 90 ? -4.770 3.260 13.846 1.00 80.81 90 ARG A N 1
ATOM 747 C CA . ARG A 1 90 ? -4.087 4.550 14.038 1.00 80.81 90 ARG A CA 1
ATOM 748 C C . ARG A 1 90 ? -2.611 4.391 14.384 1.00 80.81 90 ARG A C 1
ATOM 750 O O . ARG A 1 90 ? -1.821 5.193 13.910 1.00 80.81 90 ARG A O 1
ATOM 757 N N . ILE A 1 91 ? -2.250 3.393 15.193 1.00 79.06 91 ILE A N 1
ATOM 758 C CA . ILE A 1 91 ? -0.840 3.113 15.508 1.00 79.06 91 ILE A CA 1
ATOM 759 C C . ILE A 1 91 ? -0.101 2.703 14.232 1.00 79.06 91 ILE A C 1
ATOM 761 O O . ILE A 1 91 ? 0.904 3.314 13.905 1.00 79.06 91 ILE A O 1
ATOM 765 N N . LEU A 1 92 ? -0.651 1.748 13.476 1.00 77.94 92 LEU A N 1
ATOM 766 C CA . LEU A 1 92 ? -0.086 1.320 12.193 1.00 77.94 92 LEU A CA 1
ATOM 767 C C . LEU A 1 92 ? -0.002 2.474 11.190 1.00 77.94 92 LEU A C 1
ATOM 769 O O . LEU A 1 92 ? 1.010 2.635 10.530 1.00 77.94 92 LEU A O 1
ATOM 773 N N . TRP A 1 93 ? -1.045 3.299 11.098 1.00 80.69 93 TRP A N 1
ATOM 774 C CA . TRP A 1 93 ? -1.049 4.475 10.235 1.00 80.69 93 TRP A C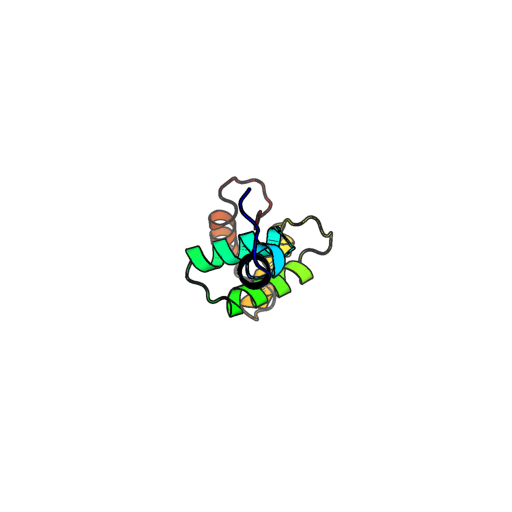A 1
ATOM 775 C C . TRP A 1 93 ? 0.077 5.436 10.616 1.00 80.69 93 TRP A C 1
ATOM 777 O O . TRP A 1 93 ? 0.812 5.862 9.745 1.00 80.69 93 TRP A O 1
ATOM 787 N N . GLN A 1 94 ? 0.261 5.730 11.905 1.00 80.62 94 GLN A N 1
ATOM 788 C CA . GLN A 1 94 ? 1.340 6.607 12.374 1.00 80.62 94 GLN A CA 1
ATOM 789 C C . GLN A 1 94 ? 2.739 6.012 12.202 1.00 80.62 94 GLN A C 1
ATOM 791 O O . GLN A 1 94 ? 3.696 6.765 12.074 1.00 80.62 94 GLN A O 1
ATOM 796 N N . GLU A 1 95 ? 2.871 4.686 12.235 1.00 77.94 95 GLU A N 1
ATOM 797 C CA . GLU A 1 95 ? 4.144 4.016 11.952 1.00 77.94 95 GLU A CA 1
ATOM 798 C C . GLU A 1 95 ? 4.527 4.097 10.473 1.00 77.94 95 GLU A C 1
ATOM 800 O O . GLU A 1 95 ? 5.708 4.016 10.157 1.00 77.94 95 GLU A O 1
ATOM 805 N N . VAL A 1 96 ? 3.551 4.235 9.573 1.00 75.50 96 VAL A N 1
ATOM 806 C CA . VAL A 1 96 ? 3.812 4.269 8.129 1.00 75.50 96 VAL A CA 1
ATOM 807 C C . VAL A 1 96 ? 3.801 5.704 7.574 1.00 75.50 96 VAL A C 1
ATOM 809 O O . VAL A 1 96 ? 4.630 6.032 6.735 1.00 75.50 96 VAL A O 1
ATOM 812 N N . ASP A 1 97 ? 2.926 6.578 8.071 1.00 81.00 97 ASP A N 1
ATOM 813 C CA . ASP A 1 97 ? 2.840 8.018 7.763 1.00 81.00 97 ASP A CA 1
ATOM 814 C C . ASP A 1 97 ? 3.803 8.822 8.664 1.00 81.00 97 ASP A C 1
ATOM 816 O O . ASP A 1 97 ? 3.389 9.681 9.447 1.00 81.00 97 ASP A O 1
ATOM 820 N N . GLU A 1 98 ? 5.104 8.500 8.611 1.00 71.31 98 GLU A N 1
ATOM 821 C CA . GLU A 1 98 ? 6.133 9.135 9.459 1.00 71.31 98 GLU A CA 1
ATOM 822 C C . GLU A 1 98 ? 6.283 10.643 9.189 1.00 71.31 98 GLU A C 1
ATOM 824 O O . GLU A 1 98 ? 6.686 11.405 10.074 1.00 71.31 98 GLU A O 1
ATOM 829 N N . ASP A 1 99 ? 5.967 11.084 7.969 1.00 76.50 99 ASP A N 1
ATOM 830 C CA . ASP A 1 99 ? 6.047 12.482 7.549 1.00 76.50 99 ASP A CA 1
ATOM 831 C C . ASP A 1 99 ? 4.750 13.272 7.792 1.00 76.50 99 ASP A C 1
ATOM 833 O O . ASP A 1 99 ? 4.726 14.488 7.574 1.00 76.50 99 ASP A O 1
ATOM 837 N N . PHE A 1 100 ? 3.703 12.611 8.306 1.00 77.50 100 PHE A N 1
ATOM 838 C CA . PHE A 1 100 ? 2.362 13.167 8.505 1.00 77.50 100 PHE A CA 1
ATOM 839 C C . PHE A 1 100 ? 1.796 13.824 7.241 1.00 77.50 100 PHE A C 1
ATOM 841 O O . PHE A 1 100 ? 1.036 14.798 7.324 1.00 77.50 100 PHE A O 1
ATOM 848 N N . SER A 1 101 ? 2.177 13.320 6.068 1.00 78.62 101 SER A N 1
ATOM 849 C CA . SER A 1 101 ? 1.649 13.794 4.792 1.00 78.62 101 SER A CA 1
ATOM 850 C C . SER A 1 101 ? 0.160 13.475 4.648 1.00 78.62 101 SER A C 1
ATOM 852 O O . SER A 1 101 ? -0.540 14.155 3.895 1.00 78.62 101 SER A O 1
ATOM 854 N N . GLY A 1 102 ? -0.352 12.504 5.416 1.00 77.69 102 GLY A N 1
ATOM 855 C CA . GLY A 1 102 ? -1.741 12.052 5.329 1.00 77.69 102 GLY A CA 1
ATOM 856 C C . GLY A 1 102 ? -1.973 11.090 4.164 1.00 77.69 102 GLY A C 1
ATOM 857 O O . GLY A 1 102 ? -3.116 10.732 3.871 1.00 77.69 102 GLY A O 1
ATOM 858 N N . SER A 1 103 ? -0.888 10.649 3.539 1.00 76.56 103 SER A N 1
ATOM 859 C CA . SER A 1 103 ? -0.856 9.699 2.443 1.00 76.56 103 SER A CA 1
ATOM 860 C C . SER A 1 103 ? 0.365 8.820 2.627 1.00 76.56 103 SER A C 1
ATOM 862 O O . SER A 1 103 ? 1.479 9.315 2.732 1.00 76.56 103 SER A O 1
ATOM 864 N N . ILE A 1 104 ? 0.176 7.510 2.638 1.00 72.19 104 ILE A N 1
ATOM 865 C CA . ILE A 1 104 ? 1.315 6.613 2.661 1.00 72.19 104 ILE A CA 1
ATOM 866 C C . ILE A 1 104 ? 1.890 6.582 1.258 1.00 72.19 104 ILE A C 1
ATOM 868 O O . ILE A 1 104 ? 1.282 6.048 0.321 1.00 72.19 104 ILE A O 1
ATOM 872 N N . ASP A 1 105 ? 3.088 7.142 1.153 1.00 69.31 105 ASP A N 1
ATOM 873 C CA . ASP A 1 105 ? 3.938 6.889 0.018 1.00 69.31 105 ASP A CA 1
ATOM 874 C C . ASP A 1 105 ? 4.552 5.494 0.186 1.00 69.31 105 ASP A C 1
ATOM 876 O O . ASP A 1 105 ? 5.381 5.253 1.061 1.00 69.31 105 ASP A O 1
ATOM 880 N N . LEU A 1 106 ? 4.111 4.532 -0.628 1.00 59.50 106 LEU A N 1
ATOM 881 C CA . LEU A 1 106 ? 4.848 3.269 -0.783 1.00 59.50 106 LEU A CA 1
ATOM 882 C C . LEU A 1 106 ? 6.006 3.424 -1.796 1.00 59.50 106 LEU A C 1
ATOM 884 O O . LEU A 1 106 ? 6.619 2.427 -2.203 1.00 59.50 106 LEU A O 1
ATOM 888 N N . LEU A 1 107 ? 6.303 4.675 -2.183 1.00 51.09 107 LEU A N 1
ATOM 889 C CA . LEU A 1 107 ? 7.402 5.144 -3.029 1.00 51.09 107 LEU A CA 1
ATOM 890 C C . LEU A 1 107 ? 8.479 5.879 -2.210 1.00 51.09 107 LEU A C 1
ATOM 892 O O . LEU A 1 107 ? 8.426 5.951 -0.978 1.00 51.09 107 LEU A O 1
#

Radius of gyration: 18.97 Å; chains: 1; bounding box: 56×28×49 Å

Secondary structure (DSSP, 8-state):
-----HHHHHHHHHHHHTSHHHH---HHHHHHHHHHHHTT--HHHHHHHHHHHHHH-SS--SSEEHHHHHHHHHHHHT--GGGS-HHHHHHHHHHH-TT--SEE---

Sequence (107 aa):
DIELTEDDFVSWYNNKQWSEEIMVPDPQERKLRRFCKQQGFKITDVERVKAAFDKADKDGSGYLDQQEFQQVYSKLEGIDISQVNETKFRILWQEVDEDFSGSIDLL

Organism: Symbiodinium pilosum (NCBI:txid2952)

pLDDT: mean 70.27, std 9.16, range [44.38, 84.62]

Foldseek 3Di:
DDDQDPVNVVVVVVVVCPDPCNVCVPPLLVLLCVVCVVVVHDVVVSVLLVVLQVVLPPVVPQWAALVSVLSSVCVSVVHDSVPPDPVVSVVVVCVQCVVVPRIRRSD